Protein AF-A0A0V0GKA0-F1 (afdb_monomer_lite)

Sequence (136 aa):
MDSGSVTPWADLPKELVEKIGSWPGSTQIDVLRLRAVCTTWRSAIPPFKNFPSLPLKLQVPIIPNDTDTFGSNPEFYLIDSTVYLIQPIDTNKPSSSSSRSGWLVKVMQTADGKLRVLNPLCHKAMDVTPEDVPNK

InterPro domains:
  IPR036047 F-box-like domain superfamily [SSF81383] (4-45)
  IPR051304 SCF Complex F-box Domain-containing Protein [PTHR47123] (7-128)

Structure (mmCIF, N/CA/C/O backbone):
data_AF-A0A0V0GKA0-F1
#
_entry.id   AF-A0A0V0GKA0-F1
#
loop_
_atom_site.group_PDB
_atom_site.id
_atom_site.type_symbol
_atom_site.label_atom_id
_atom_site.label_alt_id
_atom_site.label_comp_id
_atom_site.label_asym_id
_atom_site.label_entity_id
_atom_site.label_seq_id
_atom_site.pdbx_PDB_ins_code
_atom_site.Cartn_x
_atom_site.Cartn_y
_atom_site.Cartn_z
_atom_site.occupancy
_atom_site.B_iso_or_equiv
_atom_site.auth_seq_id
_atom_site.auth_comp_id
_atom_site.auth_asym_id
_atom_site.auth_atom_id
_atom_site.pdbx_PDB_model_num
ATOM 1 N N . MET A 1 1 ? -13.800 2.914 43.005 1.00 41.97 1 MET A N 1
ATOM 2 C CA . MET A 1 1 ? -12.918 2.091 42.156 1.00 41.97 1 MET A CA 1
ATOM 3 C C . MET A 1 1 ? -13.469 2.205 40.751 1.00 41.97 1 MET A C 1
ATOM 5 O O . MET A 1 1 ? -14.458 1.546 40.456 1.00 41.97 1 MET A O 1
ATOM 9 N N . ASP A 1 2 ? -12.929 3.125 39.949 1.00 46.75 2 ASP A N 1
ATOM 10 C CA . ASP A 1 2 ? -13.323 3.242 38.545 1.00 46.75 2 ASP A CA 1
ATOM 11 C C . ASP A 1 2 ? -12.905 1.958 37.838 1.00 46.75 2 ASP A C 1
ATOM 13 O O . ASP A 1 2 ? -11.720 1.666 37.672 1.00 46.75 2 ASP A O 1
ATOM 17 N N . SER A 1 3 ? -13.899 1.152 37.484 1.00 55.84 3 SER A N 1
ATOM 18 C CA . SER A 1 3 ? -13.710 0.057 36.547 1.00 55.84 3 SER A CA 1
ATOM 19 C C . SER A 1 3 ? -13.477 0.726 35.203 1.00 55.84 3 SER A C 1
ATOM 21 O O . SER A 1 3 ? -14.435 1.145 34.562 1.00 55.84 3 SER A O 1
ATOM 23 N N . GLY A 1 4 ? -12.210 0.938 34.836 1.00 61.16 4 GLY A N 1
ATOM 24 C CA . GLY A 1 4 ? -11.845 1.553 33.565 1.00 61.16 4 GLY A CA 1
ATOM 25 C C . GLY A 1 4 ? -12.488 0.764 32.432 1.00 61.16 4 GLY A C 1
ATOM 26 O O . GLY A 1 4 ? -12.039 -0.334 32.106 1.00 61.16 4 GLY A O 1
ATOM 27 N N . SER A 1 5 ? -13.586 1.286 31.887 1.00 75.94 5 SER A N 1
ATOM 28 C CA . SER A 1 5 ? -14.299 0.639 30.798 1.00 75.94 5 SER A CA 1
ATOM 29 C C . SER A 1 5 ? -13.360 0.595 29.602 1.00 75.94 5 SER A C 1
ATOM 31 O O . SER A 1 5 ? -12.907 1.637 29.127 1.00 75.94 5 SER A O 1
ATOM 33 N N . VAL A 1 6 ? -13.038 -0.606 29.129 1.00 79.19 6 VAL A N 1
ATOM 34 C CA . VAL A 1 6 ? -12.258 -0.777 27.905 1.00 79.19 6 VAL A CA 1
ATOM 35 C C . VAL A 1 6 ? -13.124 -0.299 26.745 1.00 79.19 6 VAL A C 1
ATOM 37 O O . VAL A 1 6 ? -14.058 -0.989 26.344 1.00 79.19 6 VAL A O 1
ATOM 40 N N . THR A 1 7 ? -12.837 0.893 26.230 1.00 79.00 7 THR A N 1
ATOM 41 C CA . THR A 1 7 ? -13.502 1.414 25.035 1.00 79.00 7 THR A CA 1
ATOM 42 C C . THR A 1 7 ? -13.003 0.640 23.814 1.00 79.00 7 THR A C 1
ATOM 44 O O . THR A 1 7 ? -11.790 0.608 23.574 1.00 79.00 7 THR A O 1
ATOM 47 N N . PRO A 1 8 ? -13.889 0.010 23.024 1.00 86.38 8 PRO A N 1
ATOM 48 C CA . PRO A 1 8 ? -13.501 -0.618 21.770 1.00 86.38 8 PRO A CA 1
ATOM 49 C C . PRO A 1 8 ? -12.845 0.396 20.828 1.00 86.38 8 PRO A C 1
ATOM 51 O O . PRO A 1 8 ? -13.306 1.527 20.700 1.00 86.38 8 PRO A O 1
ATOM 54 N N . TRP A 1 9 ? -11.803 -0.013 20.098 1.00 84.94 9 TRP A N 1
ATOM 55 C CA . TRP A 1 9 ? -11.146 0.853 19.106 1.00 84.94 9 TRP A CA 1
ATOM 56 C C . TRP A 1 9 ? -12.124 1.408 18.061 1.00 84.94 9 TRP A C 1
ATOM 58 O O . TRP A 1 9 ? -11.934 2.514 17.565 1.00 84.94 9 TRP A O 1
ATOM 68 N N . ALA A 1 10 ? -13.188 0.667 17.744 1.00 86.06 10 ALA A N 1
ATOM 69 C CA . ALA A 1 10 ? -14.222 1.101 16.808 1.00 86.06 10 ALA A CA 1
ATOM 70 C C . ALA A 1 10 ? -15.001 2.344 17.282 1.00 86.06 10 ALA A C 1
ATOM 72 O O . ALA A 1 10 ? -15.482 3.093 16.432 1.00 86.06 10 ALA A O 1
ATOM 73 N N . ASP A 1 11 ? -15.060 2.583 18.595 1.00 88.19 11 ASP A N 1
ATOM 74 C CA . ASP A 1 11 ? -15.828 3.664 19.228 1.00 88.19 11 ASP A CA 1
ATOM 75 C C . ASP A 1 11 ? -14.968 4.903 19.533 1.00 88.19 11 ASP A C 1
ATOM 77 O O . ASP A 1 11 ? -15.410 5.840 20.200 1.00 88.19 11 ASP A O 1
ATOM 81 N N . LEU A 1 12 ? -13.720 4.927 19.052 1.00 90.12 12 LEU A N 1
ATOM 82 C CA . LEU A 1 12 ? -12.831 6.068 19.233 1.00 90.12 12 LEU A CA 1
ATOM 83 C C . LEU A 1 12 ? -13.405 7.314 18.519 1.00 90.12 12 LEU A C 1
ATOM 85 O O . LEU A 1 12 ? -13.768 7.229 17.340 1.00 90.12 12 LEU A O 1
ATOM 89 N N . PRO A 1 13 ? -13.444 8.489 19.177 1.00 91.94 13 PRO A N 1
ATOM 90 C CA . PRO A 1 13 ? -13.819 9.743 18.533 1.00 91.94 13 PRO A CA 1
ATOM 91 C C . PRO A 1 13 ? -13.006 10.012 17.264 1.00 91.94 13 PRO A C 1
ATOM 93 O O . PRO A 1 13 ? -11.789 9.812 17.241 1.00 91.94 13 PRO A O 1
ATOM 96 N N . LYS A 1 14 ? -13.669 10.529 16.221 1.00 91.31 14 LYS A N 1
ATOM 97 C CA . LYS A 1 14 ? -13.065 10.766 14.897 1.00 91.31 14 LYS A CA 1
ATOM 98 C C . LYS A 1 14 ? -11.768 11.579 14.964 1.00 91.31 14 LYS A C 1
ATOM 100 O O . LYS A 1 14 ? -10.804 11.220 14.301 1.00 91.31 14 LYS A O 1
ATOM 105 N N . GLU A 1 15 ? -11.727 12.615 15.800 1.00 93.06 15 GLU A N 1
ATOM 106 C CA . GLU A 1 15 ? -10.547 13.471 15.992 1.00 93.06 15 GLU A CA 1
ATOM 107 C C . GLU A 1 15 ? -9.314 12.672 16.448 1.00 93.06 15 GLU A C 1
ATOM 109 O O . GLU A 1 15 ? -8.206 12.872 15.948 1.00 93.06 15 GLU A O 1
ATOM 114 N N . LEU A 1 16 ? -9.497 11.706 17.356 1.00 93.00 16 LEU A N 1
ATOM 115 C CA . LEU A 1 16 ? -8.403 10.848 17.810 1.00 93.00 16 LEU A CA 1
ATOM 116 C C . LEU A 1 16 ? -7.945 9.903 16.702 1.00 93.00 16 LEU A C 1
ATOM 118 O O . LEU A 1 16 ? -6.746 9.688 16.539 1.00 93.00 16 LEU A O 1
ATOM 122 N N . VAL A 1 17 ? -8.879 9.375 15.913 1.00 93.88 17 VAL A N 1
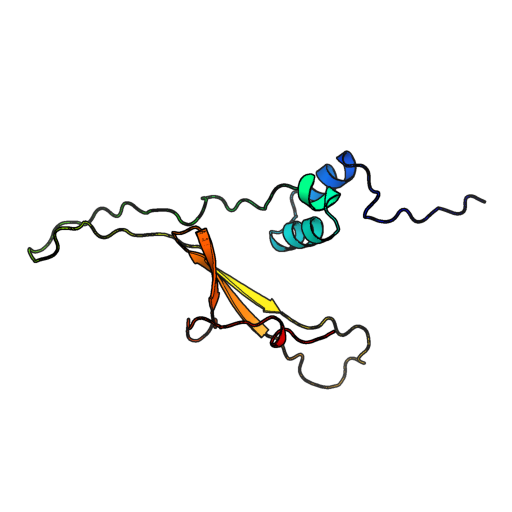ATOM 123 C CA . VAL A 1 17 ? -8.555 8.517 14.769 1.00 93.88 17 VAL A CA 1
ATOM 124 C C . VAL A 1 17 ? -7.763 9.285 13.706 1.00 93.88 17 VAL A C 1
ATOM 126 O O . VAL A 1 17 ? -6.772 8.771 13.189 1.00 93.88 17 VAL A O 1
ATOM 129 N N . GLU A 1 18 ? -8.141 10.531 13.418 1.00 93.19 18 GLU A N 1
ATOM 130 C CA . GLU A 1 18 ? -7.406 11.421 12.508 1.00 93.19 18 GLU A CA 1
ATOM 131 C C . GLU A 1 18 ? -5.995 11.720 13.034 1.00 93.19 18 GLU A C 1
ATOM 133 O O . GLU A 1 18 ? -5.019 11.686 12.277 1.00 93.19 18 GLU A O 1
ATOM 138 N N . LYS A 1 19 ? -5.852 11.940 14.345 1.00 92.50 19 LYS A N 1
ATOM 139 C CA . LYS A 1 19 ? -4.549 12.150 14.990 1.00 92.50 19 LYS A CA 1
ATOM 140 C C . LYS A 1 19 ? -3.653 10.910 14.933 1.00 92.50 19 LYS A C 1
ATOM 142 O O . LYS A 1 19 ? -2.454 11.038 14.709 1.00 92.50 19 LYS A O 1
ATOM 147 N N . ILE A 1 20 ? -4.223 9.716 15.095 1.00 91.88 20 ILE A N 1
ATOM 148 C CA . ILE A 1 20 ? -3.496 8.448 14.935 1.00 91.88 20 ILE A CA 1
ATOM 149 C C . ILE A 1 20 ? -3.069 8.268 13.472 1.00 91.88 20 ILE A C 1
ATOM 151 O O . ILE A 1 20 ? -1.908 7.977 13.198 1.00 91.88 20 ILE A O 1
ATOM 155 N N . GLY A 1 21 ? -3.985 8.483 12.524 1.00 89.38 21 GLY A N 1
ATOM 156 C CA . GLY A 1 21 ? -3.721 8.307 11.093 1.00 89.38 21 GLY A CA 1
ATOM 157 C C . GLY A 1 21 ? -2.756 9.331 10.487 1.00 89.38 21 GLY A C 1
ATOM 158 O O . GLY A 1 21 ? -2.150 9.051 9.457 1.00 89.38 21 GLY A O 1
ATOM 159 N N . SER A 1 22 ? -2.594 10.497 11.117 1.00 87.62 22 SER A N 1
ATOM 160 C CA . SER A 1 22 ? -1.644 11.544 10.708 1.00 87.62 22 SER A CA 1
ATOM 161 C C . SER A 1 22 ? -0.266 11.419 11.363 1.00 87.62 22 SER A C 1
ATOM 163 O O . SER A 1 22 ? 0.586 12.288 11.165 1.00 87.62 22 SER A O 1
ATOM 165 N N . TRP A 1 23 ? -0.011 10.343 12.119 1.00 88.69 23 TRP A N 1
ATOM 166 C CA . TRP A 1 23 ? 1.293 10.109 12.729 1.00 88.69 23 TRP A CA 1
ATOM 167 C C . TRP A 1 23 ? 2.404 10.066 11.656 1.00 88.69 23 TRP A C 1
ATOM 169 O O . TRP A 1 23 ? 2.341 9.205 10.770 1.00 88.69 23 TRP A O 1
ATOM 179 N N . PRO A 1 24 ? 3.444 10.927 11.739 1.00 84.12 24 PRO A N 1
ATOM 180 C CA . PRO A 1 24 ? 4.465 11.067 10.691 1.00 84.12 24 PRO A CA 1
ATOM 181 C C . PRO A 1 24 ? 5.266 9.797 10.383 1.00 84.12 24 PRO A C 1
ATOM 183 O O . PRO A 1 24 ? 5.837 9.679 9.304 1.00 84.12 24 PRO A O 1
ATOM 186 N N . GLY A 1 25 ? 5.326 8.851 11.323 1.00 85.06 25 GLY A N 1
ATOM 187 C CA . GLY A 1 25 ? 6.030 7.579 11.150 1.00 85.06 25 GLY A CA 1
ATOM 188 C C . GLY A 1 25 ? 5.182 6.452 10.554 1.00 85.06 25 GLY A C 1
ATOM 189 O O . GLY A 1 25 ? 5.654 5.321 10.513 1.00 85.06 25 GLY A O 1
ATOM 190 N N . SER A 1 26 ? 3.935 6.716 10.151 1.00 86.31 26 SER A N 1
ATOM 191 C CA . SER A 1 26 ? 3.042 5.677 9.626 1.00 86.31 26 SER A CA 1
ATOM 192 C C . SER A 1 26 ? 3.480 5.227 8.236 1.00 86.31 26 SER A C 1
ATOM 194 O O . SER A 1 26 ? 3.576 6.033 7.309 1.00 86.31 26 SER A O 1
ATOM 196 N N . THR A 1 27 ? 3.697 3.926 8.065 1.00 87.25 27 THR A N 1
ATOM 197 C CA . THR A 1 27 ? 3.957 3.335 6.748 1.00 87.25 27 THR A CA 1
ATOM 198 C C . THR A 1 27 ? 2.655 3.134 5.966 1.00 87.25 27 THR A C 1
ATOM 200 O O . THR A 1 27 ? 1.555 3.154 6.525 1.00 87.25 27 THR A O 1
ATOM 203 N N . GLN A 1 28 ? 2.758 2.858 4.662 1.00 83.94 28 GLN A N 1
ATOM 204 C CA . GLN A 1 28 ? 1.606 2.459 3.844 1.00 83.94 28 GLN A CA 1
ATOM 205 C C . GLN A 1 28 ? 0.845 1.273 4.463 1.00 83.94 28 GLN A C 1
ATOM 207 O O . GLN A 1 28 ? -0.386 1.249 4.451 1.00 83.94 28 GLN A O 1
ATOM 212 N N . ILE A 1 29 ? 1.570 0.296 5.022 1.00 86.06 29 ILE A N 1
ATOM 213 C CA . ILE A 1 29 ? 0.982 -0.889 5.659 1.00 86.06 29 ILE A CA 1
ATOM 214 C C . ILE A 1 29 ? 0.229 -0.496 6.932 1.00 86.06 29 ILE A C 1
ATOM 216 O O . ILE A 1 29 ? -0.860 -1.018 7.172 1.00 86.06 29 ILE A O 1
ATOM 220 N N . ASP A 1 30 ? 0.761 0.439 7.718 1.00 90.00 30 ASP A N 1
ATOM 221 C CA . ASP A 1 30 ? 0.082 0.926 8.921 1.00 90.00 30 ASP A CA 1
ATOM 222 C C . ASP A 1 30 ? -1.224 1.622 8.550 1.00 90.00 30 ASP A C 1
ATOM 224 O O . ASP A 1 30 ? -2.277 1.270 9.077 1.00 90.00 30 ASP A O 1
ATOM 228 N N . VAL A 1 31 ? -1.201 2.511 7.553 1.00 90.88 31 VAL A N 1
ATOM 229 C CA . VAL A 1 31 ? -2.418 3.168 7.050 1.00 90.88 31 VAL A CA 1
ATOM 230 C C . VAL A 1 31 ? -3.446 2.142 6.565 1.00 90.88 31 VAL A C 1
ATOM 232 O O . VAL A 1 31 ? -4.632 2.270 6.876 1.00 90.88 31 VAL A O 1
ATOM 235 N N . LEU A 1 32 ? -3.022 1.097 5.847 1.00 88.81 32 LEU A N 1
ATOM 236 C CA . LEU A 1 32 ? -3.920 0.022 5.412 1.00 88.81 32 LEU A CA 1
ATOM 237 C C . LEU A 1 32 ? -4.549 -0.723 6.597 1.00 88.81 32 LEU A C 1
ATOM 239 O O . LEU A 1 32 ? -5.761 -0.942 6.598 1.00 88.81 32 LEU A O 1
ATOM 243 N N . ARG A 1 33 ? -3.756 -1.071 7.615 1.00 90.38 33 ARG A N 1
ATOM 244 C CA . ARG A 1 33 ? -4.232 -1.755 8.828 1.00 90.38 33 ARG A CA 1
ATOM 245 C C . ARG A 1 33 ? -5.213 -0.896 9.618 1.00 90.38 33 ARG A C 1
ATOM 247 O O . ARG A 1 33 ? -6.278 -1.382 9.989 1.00 90.38 33 ARG A O 1
ATOM 254 N N . LEU A 1 34 ? -4.907 0.385 9.818 1.00 92.69 34 LEU A N 1
ATOM 255 C CA . LEU A 1 34 ? -5.784 1.319 10.528 1.00 92.69 34 LEU A CA 1
ATOM 256 C C . LEU A 1 34 ? -7.129 1.476 9.794 1.00 92.69 34 LEU A C 1
ATOM 258 O O . LEU A 1 34 ? -8.194 1.402 10.404 1.00 92.69 34 LEU A O 1
ATOM 262 N N . ARG A 1 35 ? -7.108 1.587 8.459 1.00 93.25 35 ARG A N 1
ATOM 263 C CA . ARG A 1 35 ? -8.320 1.664 7.616 1.00 93.25 35 ARG A CA 1
ATOM 264 C C . ARG A 1 35 ? -9.089 0.339 7.504 1.00 93.25 35 ARG A C 1
ATOM 266 O O . ARG A 1 35 ? -10.178 0.314 6.918 1.00 93.25 35 ARG A O 1
ATOM 273 N N . ALA A 1 36 ? -8.548 -0.762 8.025 1.00 91.19 36 ALA A N 1
ATOM 274 C CA . ALA A 1 36 ? -9.211 -2.064 8.076 1.00 91.19 36 ALA A CA 1
ATOM 275 C C . ALA A 1 36 ? -10.012 -2.291 9.371 1.00 91.19 36 ALA A C 1
ATOM 277 O O . ALA A 1 36 ? -10.818 -3.214 9.399 1.00 91.19 36 ALA A O 1
ATOM 278 N N . VAL A 1 37 ? -9.846 -1.443 10.397 1.00 91.06 37 VAL A N 1
ATOM 279 C CA . VAL A 1 37 ? -10.507 -1.593 11.709 1.00 91.06 37 VAL A CA 1
ATOM 280 C C . VAL A 1 37 ? -12.033 -1.528 11.592 1.00 91.06 37 VAL A C 1
ATOM 282 O O . VAL A 1 37 ? -12.726 -2.480 11.934 1.00 91.06 37 VAL A O 1
ATOM 285 N N . CYS A 1 38 ? -12.571 -0.410 11.100 1.00 91.88 38 CYS A N 1
ATOM 286 C CA . CYS A 1 38 ? -14.004 -0.233 10.861 1.00 91.88 38 CYS A CA 1
ATOM 287 C C . CYS A 1 38 ? -14.254 0.869 9.815 1.00 91.88 38 CYS A C 1
ATOM 289 O O . CYS A 1 38 ? -13.324 1.513 9.321 1.00 91.88 38 CYS A O 1
ATOM 291 N N . THR A 1 39 ? -15.520 1.099 9.461 1.00 90.88 39 THR A N 1
ATOM 292 C CA . THR A 1 39 ? -15.922 2.134 8.493 1.00 90.88 39 THR A CA 1
ATOM 293 C C . THR A 1 39 ? -15.579 3.548 8.962 1.00 90.88 39 THR A C 1
ATOM 295 O O . THR A 1 39 ? -15.134 4.351 8.144 1.00 90.88 39 THR A O 1
ATOM 298 N N . THR A 1 40 ? -15.703 3.834 10.262 1.00 91.19 40 THR A N 1
ATOM 299 C CA . THR A 1 40 ? -15.325 5.123 10.867 1.00 91.19 40 THR A CA 1
ATOM 300 C C . THR A 1 40 ? -13.832 5.398 10.710 1.00 91.19 40 THR A C 1
ATOM 302 O O . THR A 1 40 ? -13.440 6.487 10.300 1.00 91.19 40 THR A O 1
ATOM 305 N N . TRP A 1 41 ? -12.981 4.398 10.953 1.00 94.94 41 TRP A N 1
ATOM 306 C CA . TRP A 1 41 ? -11.535 4.552 10.771 1.00 94.94 41 TRP A CA 1
ATOM 307 C C . TRP A 1 41 ? -11.156 4.699 9.304 1.00 94.94 41 TRP A C 1
ATOM 309 O O . TRP A 1 41 ? -10.327 5.534 8.943 1.00 94.94 41 TRP A O 1
ATOM 319 N N . ARG A 1 42 ? -11.813 3.929 8.435 1.00 93.75 42 ARG A N 1
ATOM 320 C CA . ARG A 1 42 ? -11.605 4.004 6.990 1.00 93.75 42 ARG A CA 1
ATOM 321 C C . ARG A 1 42 ? -11.947 5.372 6.403 1.00 93.75 42 ARG A C 1
ATOM 323 O O . ARG A 1 42 ? -11.296 5.760 5.432 1.00 93.75 42 ARG A O 1
ATOM 330 N N . SER A 1 43 ? -12.965 6.051 6.940 1.00 91.94 43 SER A N 1
ATOM 331 C CA . SER A 1 43 ? -13.398 7.377 6.484 1.00 91.94 43 SER A CA 1
ATOM 332 C C . SER A 1 43 ? -12.598 8.519 7.116 1.00 91.94 43 SER A C 1
ATOM 334 O O . SER A 1 43 ? -12.385 9.532 6.457 1.00 91.94 43 SER A O 1
ATOM 336 N N . ALA A 1 44 ? -12.129 8.355 8.355 1.00 93.75 44 ALA A N 1
ATOM 337 C CA . ALA A 1 44 ? -11.293 9.336 9.045 1.00 93.75 44 ALA A CA 1
ATOM 338 C C . ALA A 1 44 ? -9.858 9.390 8.494 1.00 93.75 44 ALA A C 1
ATOM 340 O O . ALA A 1 44 ? -9.261 10.460 8.419 1.00 93.75 44 ALA A O 1
ATOM 341 N N . ILE A 1 45 ? -9.301 8.245 8.093 1.00 93.44 45 ILE A N 1
ATOM 342 C CA . ILE A 1 45 ? -7.910 8.148 7.645 1.00 93.44 45 ILE A CA 1
ATOM 343 C C . ILE A 1 45 ? -7.869 8.153 6.111 1.00 93.44 45 ILE A C 1
ATOM 345 O O . ILE A 1 45 ? -8.398 7.224 5.480 1.00 93.44 45 ILE A O 1
ATOM 349 N N . PRO A 1 46 ? -7.234 9.160 5.479 1.00 89.25 46 PRO A N 1
ATOM 350 C CA . PRO A 1 46 ? -7.138 9.214 4.030 1.00 89.25 46 PRO A CA 1
ATOM 351 C C . PRO A 1 46 ? -6.321 8.028 3.489 1.00 89.25 46 PRO A C 1
ATOM 353 O O . PRO A 1 46 ? -5.453 7.490 4.181 1.00 89.25 46 PRO A O 1
ATOM 356 N N . PRO A 1 47 ? -6.565 7.599 2.237 1.00 84.50 47 PRO A N 1
ATOM 357 C CA . PRO A 1 47 ? -5.683 6.651 1.573 1.00 84.50 47 PRO A CA 1
ATOM 358 C C . PRO A 1 47 ? -4.235 7.132 1.571 1.00 84.50 47 PRO A C 1
ATOM 360 O O . PRO A 1 47 ? -3.979 8.319 1.365 1.00 84.50 47 PRO A O 1
ATOM 363 N N . PHE A 1 48 ? -3.299 6.196 1.745 1.00 80.94 48 PHE A N 1
ATOM 364 C CA . PHE A 1 48 ? -1.884 6.489 1.565 1.00 80.94 48 PHE A CA 1
ATOM 365 C C . PHE A 1 48 ? -1.663 6.934 0.119 1.00 80.94 48 PHE A C 1
ATOM 367 O O . PHE A 1 48 ? -1.991 6.199 -0.815 1.00 80.94 48 PHE A O 1
ATOM 374 N N . LYS A 1 49 ? -1.167 8.158 -0.061 1.00 73.75 49 LYS A N 1
ATOM 375 C CA . LYS A 1 49 ? -0.847 8.708 -1.377 1.00 73.75 49 LYS A CA 1
ATOM 376 C C . LYS A 1 49 ? 0.655 8.604 -1.582 1.00 73.75 49 LYS A C 1
ATOM 378 O O . LYS A 1 49 ? 1.411 9.344 -0.959 1.00 73.75 49 LYS A O 1
ATOM 383 N N . ASN A 1 50 ? 1.064 7.704 -2.470 1.00 67.75 50 ASN A N 1
ATOM 384 C CA . ASN A 1 50 ? 2.411 7.733 -3.019 1.00 67.75 50 ASN A CA 1
ATOM 385 C C . ASN A 1 50 ? 2.534 9.001 -3.876 1.00 67.75 50 ASN A C 1
ATOM 387 O O . ASN A 1 50 ? 1.672 9.269 -4.715 1.00 67.75 50 ASN A O 1
ATOM 391 N N . PHE A 1 51 ? 3.571 9.800 -3.632 1.00 67.81 51 PHE A N 1
ATOM 392 C CA . PHE A 1 51 ? 3.971 10.878 -4.531 1.00 67.81 51 PHE A CA 1
ATOM 393 C C . PHE A 1 51 ? 5.266 10.460 -5.238 1.00 67.81 51 PHE A C 1
ATOM 395 O O . PHE A 1 51 ? 6.217 10.084 -4.551 1.00 67.81 51 PHE A O 1
ATOM 402 N N . PRO A 1 52 ? 5.333 10.533 -6.579 1.00 74.88 52 PRO A N 1
ATOM 403 C CA . PRO A 1 52 ? 4.266 10.940 -7.500 1.00 74.88 52 PRO A CA 1
ATOM 404 C C . PRO A 1 52 ? 3.103 9.936 -7.544 1.00 74.88 52 PRO A C 1
ATOM 406 O O . PRO A 1 52 ? 3.276 8.764 -7.221 1.00 74.88 52 PRO A O 1
ATOM 409 N N . SER A 1 53 ? 1.921 10.402 -7.964 1.00 77.50 53 SER A N 1
ATOM 410 C CA . SER A 1 53 ? 0.795 9.506 -8.241 1.00 77.50 53 SER A CA 1
ATOM 411 C C . SER A 1 53 ? 1.178 8.590 -9.397 1.00 77.50 53 SER A C 1
ATOM 413 O O . SER A 1 53 ? 1.542 9.068 -10.472 1.00 77.50 53 SER A O 1
ATOM 415 N N . LEU A 1 54 ? 1.084 7.286 -9.171 1.00 81.25 54 LEU A N 1
ATOM 416 C CA . LEU A 1 54 ? 1.311 6.264 -10.182 1.00 81.25 54 LEU A CA 1
ATOM 417 C C . LEU A 1 54 ? -0.039 5.649 -10.565 1.00 81.25 54 LEU A C 1
ATOM 419 O O . LEU A 1 54 ? -0.955 5.641 -9.740 1.00 81.25 54 LEU A O 1
ATOM 423 N N . PRO A 1 55 ? -0.202 5.186 -11.811 1.00 82.75 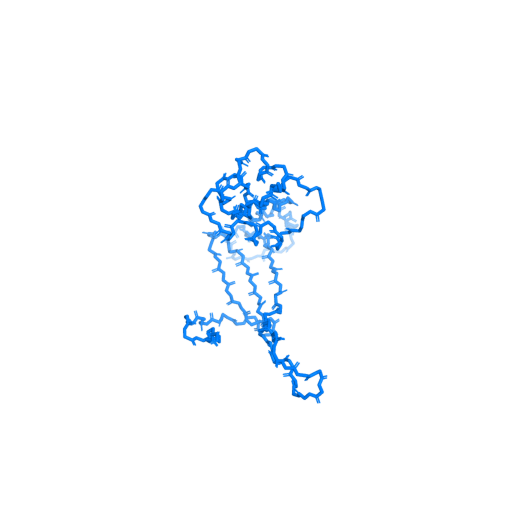55 PRO A N 1
ATOM 424 C CA . PRO A 1 55 ? 0.778 5.157 -12.901 1.00 82.75 55 PRO A CA 1
ATOM 425 C C . PRO A 1 55 ? 1.048 6.548 -13.514 1.00 82.75 55 PRO A C 1
ATOM 427 O O . PRO A 1 55 ? 0.121 7.302 -13.797 1.00 82.75 55 PRO A O 1
ATOM 430 N N . LEU A 1 56 ? 2.322 6.892 -13.740 1.00 85.19 56 LEU A N 1
ATOM 431 C CA . LEU A 1 56 ? 2.746 8.183 -14.303 1.00 85.19 56 LEU A CA 1
ATOM 432 C C . LEU A 1 56 ? 3.160 8.012 -15.767 1.00 85.19 56 LEU A C 1
ATOM 434 O O . LEU A 1 56 ? 4.118 7.300 -16.060 1.00 85.19 56 LEU A O 1
ATOM 438 N N . LYS A 1 57 ? 2.477 8.704 -16.684 1.00 85.31 57 LYS A N 1
ATOM 439 C CA . LYS A 1 57 ? 2.867 8.746 -18.099 1.00 85.31 57 LYS A CA 1
ATOM 440 C C . LYS A 1 57 ? 4.160 9.546 -18.258 1.00 85.31 57 LYS A C 1
ATOM 442 O O . LYS A 1 57 ? 4.204 10.733 -17.942 1.00 85.31 57 LYS A O 1
ATOM 447 N N . LEU A 1 58 ? 5.204 8.894 -18.753 1.00 84.00 58 LEU A N 1
ATOM 448 C CA . LEU A 1 58 ? 6.496 9.500 -19.034 1.00 84.00 58 LEU A CA 1
ATOM 449 C C . LEU A 1 58 ? 6.524 9.985 -20.483 1.00 84.00 58 LEU A C 1
ATOM 451 O O . LEU A 1 58 ? 6.297 9.216 -21.417 1.00 84.00 58 LEU A O 1
ATOM 455 N N . GLN A 1 59 ? 6.842 11.263 -20.669 1.00 80.00 59 GLN A N 1
ATOM 456 C CA . GLN A 1 59 ? 7.198 11.796 -21.979 1.00 80.00 59 GLN A CA 1
ATOM 457 C C . GLN A 1 59 ? 8.698 11.588 -22.160 1.00 80.00 59 GLN A C 1
ATOM 459 O O . GLN A 1 59 ? 9.504 12.360 -21.646 1.00 80.00 59 GLN A O 1
ATOM 464 N N . VAL A 1 60 ? 9.076 10.497 -22.820 1.00 71.44 60 VAL A N 1
ATOM 465 C CA . VAL A 1 60 ? 10.481 10.236 -23.135 1.00 71.44 60 VAL A CA 1
ATOM 466 C C . VAL A 1 60 ? 10.791 10.935 -24.461 1.00 71.44 60 VAL A C 1
ATOM 468 O O . VAL A 1 60 ? 10.143 10.613 -25.458 1.00 71.44 60 VAL A O 1
ATOM 471 N N . PRO A 1 61 ? 11.732 11.898 -24.510 1.00 63.97 61 PRO A N 1
ATOM 472 C CA . PRO A 1 61 ? 12.170 12.476 -25.772 1.00 63.97 61 PRO A CA 1
ATOM 473 C C . PRO A 1 61 ? 12.935 11.403 -26.547 1.00 63.97 61 PRO A C 1
ATOM 475 O O . PRO A 1 61 ? 14.063 11.050 -26.208 1.00 63.97 61 PRO A O 1
ATOM 478 N N . ILE A 1 62 ? 12.296 10.838 -27.566 1.00 63.69 62 ILE A N 1
ATOM 479 C CA . ILE A 1 62 ? 12.943 9.890 -28.469 1.00 63.69 62 ILE A CA 1
ATOM 480 C C . ILE A 1 62 ? 13.783 10.726 -29.431 1.00 63.69 62 ILE A C 1
ATOM 482 O O . ILE A 1 62 ? 13.236 11.532 -30.183 1.00 63.69 62 ILE A O 1
ATOM 486 N N . ILE A 1 63 ? 15.107 10.571 -29.383 1.00 60.78 63 ILE A N 1
ATOM 487 C CA . ILE A 1 63 ? 15.994 11.117 -30.414 1.00 60.78 63 ILE A CA 1
ATOM 488 C C . ILE A 1 63 ? 15.721 10.290 -31.675 1.00 60.78 63 ILE A C 1
ATOM 490 O O . ILE A 1 63 ? 15.932 9.075 -31.634 1.00 60.78 63 ILE A O 1
ATOM 494 N N . PRO A 1 64 ? 15.213 10.888 -32.766 1.00 56.50 64 PRO A N 1
ATOM 495 C CA . PRO A 1 64 ? 14.907 10.146 -33.973 1.00 56.50 64 PRO A CA 1
ATOM 496 C C . PRO A 1 64 ? 16.225 9.795 -34.659 1.00 56.50 64 PRO A C 1
ATOM 498 O O . PRO A 1 64 ? 16.773 10.600 -35.405 1.00 56.50 64 PRO A O 1
ATOM 501 N N . ASN A 1 65 ? 16.748 8.606 -34.379 1.00 58.09 65 ASN A N 1
ATOM 502 C CA . ASN A 1 65 ? 17.736 7.976 -35.236 1.00 58.09 65 ASN A CA 1
ATOM 503 C C . ASN A 1 65 ? 17.073 6.761 -35.879 1.00 58.09 65 ASN A C 1
ATOM 505 O O . ASN A 1 65 ? 16.683 5.822 -35.191 1.00 58.09 65 ASN A O 1
ATOM 509 N N . ASP A 1 66 ? 16.966 6.854 -37.197 1.00 52.41 66 ASP A N 1
ATOM 510 C CA . ASP A 1 66 ? 16.471 5.874 -38.152 1.00 52.41 66 ASP A CA 1
ATOM 511 C C . ASP A 1 66 ? 14.953 5.641 -38.210 1.00 52.41 66 ASP A C 1
ATOM 513 O O . ASP A 1 66 ? 14.291 5.056 -37.356 1.00 52.41 66 ASP A O 1
ATOM 517 N N . THR A 1 67 ? 14.427 6.159 -39.319 1.00 62.84 67 THR A N 1
ATOM 518 C CA . THR A 1 67 ? 13.341 5.622 -40.136 1.00 62.84 67 THR A CA 1
ATOM 519 C C . THR A 1 67 ? 13.043 4.141 -39.874 1.00 62.84 67 THR A C 1
ATOM 521 O O . THR A 1 67 ? 13.882 3.301 -40.181 1.00 62.84 67 THR A O 1
ATOM 524 N N . ASP A 1 68 ? 11.857 3.819 -39.334 1.00 54.31 68 ASP A N 1
ATOM 525 C CA . ASP A 1 68 ? 10.858 2.977 -40.023 1.00 54.31 68 ASP A CA 1
ATOM 526 C C . ASP A 1 68 ? 9.675 2.494 -39.135 1.00 54.31 68 ASP A C 1
ATOM 528 O O . ASP A 1 68 ? 9.825 1.873 -38.087 1.00 54.31 68 ASP A O 1
ATOM 532 N N . THR A 1 69 ? 8.463 2.704 -39.674 1.00 53.91 69 THR A N 1
ATOM 533 C CA . THR A 1 69 ? 7.277 1.805 -39.654 1.00 53.91 69 THR A CA 1
ATOM 534 C C . THR A 1 69 ? 6.148 1.912 -38.604 1.00 53.91 69 THR A C 1
ATOM 536 O O . THR A 1 69 ? 5.078 1.377 -38.882 1.00 53.91 69 THR A O 1
ATOM 539 N N . PHE A 1 70 ? 6.210 2.653 -37.492 1.00 51.50 70 PHE A N 1
ATOM 540 C CA . PHE A 1 70 ? 5.023 2.759 -36.604 1.00 51.50 70 PHE A CA 1
ATOM 541 C C . PHE A 1 70 ? 4.578 4.201 -36.336 1.00 51.50 70 PHE A C 1
ATOM 543 O O . PHE A 1 70 ? 5.201 4.936 -35.580 1.00 51.50 70 PHE A O 1
ATOM 550 N N . GLY A 1 71 ? 3.446 4.596 -36.933 1.00 54.50 71 GLY A N 1
ATOM 551 C CA . GLY A 1 71 ? 2.820 5.924 -36.822 1.00 54.50 71 GLY A CA 1
ATOM 552 C C . GLY A 1 71 ? 2.233 6.283 -35.448 1.00 54.50 71 GLY A C 1
ATOM 553 O O . GLY A 1 71 ? 1.339 7.121 -35.368 1.00 54.50 71 GLY A O 1
ATOM 554 N N . SER A 1 72 ? 2.706 5.664 -34.367 1.00 62.34 72 SER A N 1
ATOM 555 C CA . SER A 1 72 ? 2.299 5.969 -32.995 1.00 62.34 72 SER A CA 1
ATOM 556 C C . SER A 1 72 ? 3.535 6.191 -32.131 1.00 62.34 72 SER A C 1
ATOM 558 O O . SER A 1 72 ? 4.348 5.281 -31.976 1.00 62.34 72 SER A O 1
ATOM 560 N N . ASN A 1 73 ? 3.656 7.379 -31.535 1.00 66.44 73 ASN A N 1
ATOM 561 C CA . ASN A 1 73 ? 4.657 7.637 -30.500 1.00 66.44 73 ASN A CA 1
ATOM 562 C C . ASN A 1 73 ? 4.467 6.618 -29.359 1.00 66.44 73 ASN A C 1
ATOM 564 O O . ASN A 1 73 ? 3.359 6.546 -28.818 1.00 66.44 73 ASN A O 1
ATOM 568 N N . PRO A 1 74 ? 5.485 5.822 -28.987 1.00 70.75 74 PRO A N 1
ATOM 569 C CA . PRO A 1 74 ? 5.337 4.846 -27.919 1.00 70.75 74 PRO A CA 1
ATOM 570 C C . PRO A 1 74 ? 5.093 5.561 -26.586 1.00 70.75 74 PRO A C 1
ATOM 572 O O . PRO A 1 74 ? 5.802 6.498 -26.215 1.00 70.75 74 PRO A O 1
ATOM 575 N N . GLU A 1 75 ? 4.060 5.123 -25.868 1.00 79.19 75 GLU A N 1
ATOM 576 C CA . GLU A 1 75 ? 3.728 5.657 -24.551 1.00 79.19 75 GLU A CA 1
ATOM 577 C C . GLU A 1 75 ? 4.449 4.866 -23.461 1.00 79.19 75 GLU A C 1
ATOM 579 O O . GLU A 1 75 ? 4.313 3.645 -23.367 1.00 79.19 75 GLU A O 1
ATOM 584 N N . PHE A 1 76 ? 5.181 5.568 -22.600 1.00 82.88 76 PHE A N 1
ATOM 585 C CA . PHE A 1 76 ? 5.853 4.970 -21.453 1.00 82.88 76 PHE A CA 1
ATOM 586 C C . PHE A 1 76 ? 5.093 5.309 -20.173 1.00 82.88 76 PHE A C 1
ATOM 588 O O . PHE A 1 76 ? 4.682 6.450 -19.972 1.00 82.88 76 PHE A O 1
ATOM 595 N N . TYR A 1 77 ? 4.932 4.329 -19.286 1.00 85.06 77 TYR A N 1
ATOM 596 C CA . TYR A 1 77 ? 4.309 4.516 -17.978 1.00 85.06 77 TYR A CA 1
ATOM 597 C C . TYR A 1 77 ? 5.252 4.021 -16.886 1.00 85.06 77 TYR A C 1
ATOM 599 O O . TYR A 1 77 ? 5.739 2.892 -16.940 1.00 85.06 77 TYR A O 1
ATOM 607 N N . LEU A 1 78 ? 5.479 4.856 -15.878 1.00 85.44 78 LEU A N 1
ATOM 608 C CA . LEU A 1 78 ? 6.058 4.440 -14.611 1.00 85.44 78 LEU A CA 1
ATOM 609 C C . LEU A 1 78 ? 4.937 3.882 -13.734 1.00 85.44 78 LEU A C 1
ATOM 611 O O . LEU A 1 78 ? 3.902 4.523 -13.567 1.00 85.44 78 LEU A O 1
ATOM 615 N N . ILE A 1 79 ? 5.142 2.691 -13.182 1.00 84.25 79 ILE A N 1
ATOM 616 C CA . ILE A 1 79 ? 4.166 1.971 -12.359 1.00 84.25 79 ILE A CA 1
ATOM 617 C C . ILE A 1 79 ? 4.860 1.533 -11.067 1.00 84.25 79 ILE A C 1
ATOM 619 O O . ILE A 1 79 ? 5.999 1.062 -11.127 1.00 84.25 79 ILE A O 1
ATOM 623 N N . ASP A 1 80 ? 4.193 1.651 -9.915 1.00 84.44 80 ASP A N 1
ATOM 624 C CA . ASP A 1 80 ? 4.674 1.043 -8.677 1.00 84.44 80 ASP A CA 1
ATOM 625 C C . ASP A 1 80 ? 4.278 -0.427 -8.584 1.00 84.44 80 ASP A C 1
ATOM 627 O O . ASP A 1 80 ? 3.249 -0.902 -9.072 1.00 84.44 80 ASP A O 1
ATOM 631 N N . SER A 1 81 ? 5.149 -1.184 -7.932 1.00 87.00 81 SER A N 1
ATOM 632 C CA . SER A 1 81 ? 4.821 -2.534 -7.520 1.00 87.00 81 SER A CA 1
ATOM 633 C C . SER A 1 81 ? 5.458 -2.822 -6.176 1.00 87.00 81 SER A C 1
ATOM 635 O O . SER A 1 81 ? 6.610 -2.456 -5.941 1.00 87.00 81 SER A O 1
ATOM 637 N N . THR A 1 82 ? 4.717 -3.494 -5.309 1.00 87.81 82 THR A N 1
ATOM 638 C CA . THR A 1 82 ? 5.155 -3.846 -3.962 1.00 87.81 82 THR A CA 1
ATOM 639 C C . THR A 1 82 ? 5.157 -5.356 -3.826 1.00 87.81 82 THR A C 1
ATOM 641 O O . THR A 1 82 ? 4.195 -6.023 -4.205 1.00 87.81 82 THR A O 1
ATOM 644 N N . VAL A 1 83 ? 6.248 -5.906 -3.296 1.00 90.62 83 VAL A N 1
ATOM 645 C CA . VAL A 1 83 ? 6.337 -7.328 -2.966 1.00 90.62 83 VAL A CA 1
ATOM 646 C C . VAL A 1 83 ? 6.013 -7.499 -1.489 1.00 90.62 83 VAL A C 1
ATOM 648 O O . VAL A 1 83 ? 6.680 -6.918 -0.635 1.00 90.62 83 VAL A O 1
ATOM 651 N N . TYR A 1 84 ? 4.993 -8.295 -1.196 1.00 87.50 84 TYR A N 1
ATOM 652 C CA . TYR A 1 84 ? 4.583 -8.648 0.154 1.00 87.50 84 TYR A CA 1
ATOM 653 C C . TYR A 1 84 ? 4.962 -10.093 0.451 1.00 87.50 84 TYR A C 1
ATOM 655 O O . TYR A 1 84 ? 4.756 -10.979 -0.377 1.00 87.50 84 TYR A O 1
ATOM 663 N N . LEU A 1 85 ? 5.468 -10.327 1.660 1.00 87.56 85 LEU A N 1
ATOM 664 C CA . LEU A 1 85 ? 5.519 -11.648 2.268 1.00 87.56 85 LEU A CA 1
ATOM 665 C C . LEU A 1 85 ? 4.337 -11.761 3.232 1.00 87.56 85 LEU A C 1
ATOM 667 O O . LEU A 1 85 ? 4.321 -11.115 4.279 1.00 87.56 85 LEU A O 1
ATOM 671 N N . ILE A 1 86 ? 3.342 -12.559 2.864 1.00 84.38 86 ILE A N 1
ATOM 672 C CA . ILE A 1 86 ? 2.171 -12.829 3.694 1.00 84.38 86 ILE A CA 1
ATOM 673 C C . ILE A 1 86 ? 2.453 -14.098 4.489 1.00 84.38 86 ILE A C 1
ATOM 675 O O . ILE A 1 86 ? 2.696 -15.159 3.914 1.00 84.38 86 ILE A O 1
ATOM 679 N N . GLN A 1 87 ? 2.427 -13.988 5.812 1.00 82.94 87 GLN A N 1
ATOM 680 C CA . GLN A 1 87 ? 2.640 -15.107 6.723 1.00 82.94 87 GLN A CA 1
ATOM 681 C C . GLN A 1 87 ? 1.491 -15.188 7.730 1.00 82.94 87 GLN A C 1
ATOM 683 O O . GLN A 1 87 ? 1.049 -14.142 8.219 1.00 82.94 87 GLN A O 1
ATOM 688 N N . PRO A 1 88 ? 1.019 -16.403 8.063 1.00 75.50 88 PRO A N 1
ATOM 689 C CA . PRO A 1 88 ? 0.116 -16.601 9.186 1.00 75.50 88 PRO A CA 1
ATOM 690 C C . PRO A 1 88 ? 0.744 -16.082 10.483 1.00 75.50 88 PRO A C 1
ATOM 692 O O . PRO A 1 88 ? 1.942 -16.246 10.724 1.00 75.50 88 PRO A O 1
ATOM 695 N N . ILE A 1 89 ? -0.071 -15.455 11.329 1.00 71.56 89 ILE A N 1
ATOM 696 C CA . ILE A 1 89 ? 0.353 -15.064 12.672 1.00 71.56 89 ILE A CA 1
ATOM 697 C C . ILE A 1 89 ? 0.194 -16.305 13.557 1.00 71.56 89 ILE A C 1
ATOM 699 O O . ILE A 1 89 ? -0.883 -16.558 14.089 1.00 71.56 89 ILE A O 1
ATOM 703 N N . ASP A 1 90 ? 1.256 -17.100 13.685 1.00 66.25 90 ASP A N 1
ATOM 704 C CA . ASP A 1 90 ? 1.285 -18.261 14.579 1.00 66.25 90 ASP A CA 1
ATOM 705 C C . ASP A 1 90 ? 1.307 -17.789 16.045 1.00 66.25 90 ASP A C 1
ATOM 707 O O . ASP A 1 90 ? 2.368 -17.643 16.649 1.00 66.25 90 ASP A O 1
ATOM 711 N N . THR A 1 91 ? 0.142 -17.535 16.648 1.00 58.75 91 THR A N 1
ATOM 712 C CA . THR A 1 91 ? 0.069 -17.139 18.069 1.00 58.75 91 THR A CA 1
ATOM 713 C C . THR A 1 91 ? 0.283 -18.307 19.037 1.00 58.75 91 THR A C 1
ATOM 715 O O . THR A 1 91 ? 0.508 -18.067 20.217 1.00 58.75 91 THR A O 1
ATOM 718 N N . ASN A 1 92 ? 0.232 -19.560 18.561 1.00 56.69 92 ASN A N 1
ATOM 719 C CA . ASN A 1 92 ? 0.128 -20.752 19.418 1.00 56.69 92 ASN A CA 1
ATOM 720 C C . ASN A 1 92 ? 1.202 -21.839 19.195 1.00 56.69 92 ASN A C 1
ATOM 722 O O . ASN A 1 92 ? 1.068 -22.925 19.758 1.00 56.69 92 ASN A O 1
ATOM 726 N N . LYS A 1 93 ? 2.262 -21.608 18.403 1.00 57.38 93 LYS A N 1
ATOM 727 C CA . LYS A 1 93 ? 3.325 -22.618 18.216 1.00 57.38 93 LYS A CA 1
ATOM 728 C C . LYS A 1 93 ? 4.575 -22.316 19.058 1.00 57.38 93 LYS A C 1
ATOM 730 O O . LYS A 1 93 ? 5.099 -21.207 18.964 1.00 57.38 93 LYS A O 1
ATOM 735 N N . PRO A 1 94 ? 5.101 -23.288 19.834 1.00 54.34 94 PRO A N 1
ATOM 736 C CA . PRO A 1 94 ? 6.415 -23.160 20.454 1.00 54.34 94 PRO A CA 1
ATOM 737 C C . PRO A 1 94 ? 7.495 -23.055 19.370 1.00 54.34 94 PRO A C 1
ATOM 739 O O . PRO A 1 94 ? 7.438 -23.738 18.347 1.00 54.34 94 PRO A O 1
ATOM 742 N N . SER A 1 95 ?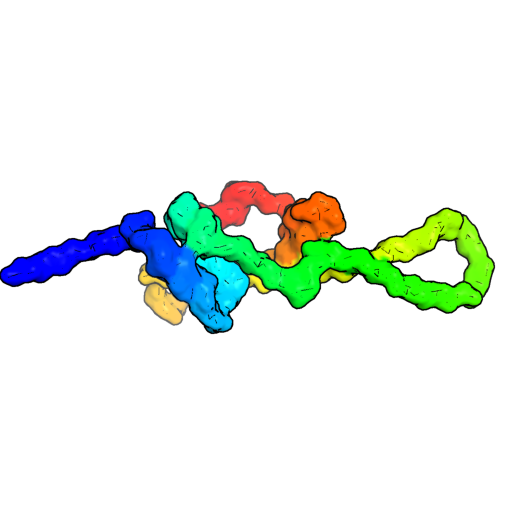 8.474 -22.186 19.613 1.00 55.78 95 SER A N 1
ATOM 743 C CA . SER A 1 95 ? 9.465 -21.629 18.677 1.00 55.78 95 SER A CA 1
ATOM 744 C C . SER A 1 95 ? 10.413 -22.620 17.979 1.00 55.78 95 SER A C 1
ATOM 746 O O . SER A 1 95 ? 11.418 -22.195 17.413 1.00 55.78 95 SER A O 1
ATOM 748 N N . SER A 1 96 ? 10.158 -23.927 18.033 1.00 58.12 96 SER A N 1
ATOM 749 C CA . SER A 1 96 ? 11.132 -24.971 17.703 1.00 58.12 96 SER A CA 1
ATOM 750 C C . SER A 1 96 ? 10.746 -25.921 16.566 1.00 58.12 96 SER A C 1
ATOM 752 O O . SER A 1 96 ? 11.523 -26.834 16.295 1.00 58.12 96 SER A O 1
ATOM 754 N N . SER A 1 97 ? 9.630 -25.743 15.843 1.00 54.56 97 SER A N 1
ATOM 755 C CA . SER A 1 97 ? 9.373 -26.613 14.682 1.00 54.56 97 SER A CA 1
ATOM 756 C C . SER A 1 97 ? 8.572 -26.000 13.533 1.00 54.56 97 SER A C 1
ATOM 758 O O . SER A 1 97 ? 7.500 -25.422 13.708 1.00 54.56 97 SER A O 1
ATOM 760 N N . SER A 1 98 ? 9.085 -26.300 12.338 1.00 53.31 98 SER A N 1
ATOM 761 C CA . SER A 1 98 ? 8.525 -26.177 10.990 1.00 53.31 98 SER A CA 1
ATOM 762 C C . SER A 1 98 ? 8.468 -24.770 10.390 1.00 53.31 98 SER A C 1
ATOM 764 O O . SER A 1 98 ? 7.746 -23.886 10.833 1.00 53.31 98 SER A O 1
ATOM 766 N N . SER A 1 99 ? 9.284 -24.603 9.349 1.00 58.62 99 SER A N 1
ATOM 767 C CA . SER A 1 99 ? 9.274 -23.583 8.303 1.00 58.62 99 SER A CA 1
ATOM 768 C C . SER A 1 99 ? 8.034 -22.684 8.301 1.00 58.62 99 SER A C 1
ATOM 770 O O . SER A 1 99 ? 6.940 -23.136 7.964 1.00 58.62 99 SER A O 1
ATOM 772 N N . ARG A 1 100 ? 8.217 -21.391 8.607 1.00 61.81 100 ARG A N 1
ATOM 773 C CA . ARG A 1 100 ? 7.203 -20.347 8.388 1.00 61.81 100 ARG A CA 1
ATOM 774 C C . ARG A 1 100 ? 6.955 -20.195 6.886 1.00 61.81 100 ARG A C 1
ATOM 776 O O . ARG A 1 100 ? 7.530 -19.318 6.240 1.00 61.81 100 ARG A O 1
ATOM 783 N N . SER A 1 101 ? 6.157 -21.100 6.323 1.00 71.38 101 SER A N 1
ATOM 784 C CA . SER A 1 101 ? 5.711 -21.015 4.938 1.00 71.38 101 SER A CA 1
ATOM 785 C C . SER A 1 101 ? 4.860 -19.756 4.789 1.00 71.38 101 SER A C 1
ATOM 787 O O . SER A 1 101 ? 3.970 -19.476 5.589 1.00 71.38 101 SER A O 1
ATOM 789 N N . GLY A 1 102 ? 5.234 -18.931 3.822 1.00 78.62 102 GLY A N 1
ATOM 790 C CA . GLY A 1 102 ? 4.587 -17.665 3.539 1.00 78.62 102 GLY A CA 1
ATOM 791 C C . GLY A 1 102 ? 4.465 -17.488 2.040 1.00 78.62 102 GLY A C 1
ATOM 792 O O . GLY A 1 102 ? 5.209 -18.091 1.265 1.00 78.62 102 GLY A O 1
ATOM 793 N N . TRP A 1 103 ? 3.525 -16.650 1.644 1.00 82.25 103 TRP A N 1
ATOM 794 C CA . TRP A 1 103 ? 3.262 -16.348 0.250 1.00 82.25 103 TRP A CA 1
ATOM 795 C C . TRP A 1 103 ? 4.002 -15.077 -0.123 1.00 82.25 103 TRP A C 1
ATOM 797 O O . TRP A 1 103 ? 3.768 -14.022 0.468 1.00 82.25 103 TRP A O 1
ATOM 807 N N . LEU A 1 104 ? 4.902 -15.178 -1.098 1.00 88.38 104 LEU A N 1
ATOM 808 C CA . LEU A 1 104 ? 5.532 -14.011 -1.693 1.00 88.38 104 LEU A CA 1
ATOM 809 C C . LEU A 1 104 ? 4.692 -13.579 -2.895 1.00 88.38 104 LEU A C 1
ATOM 811 O O . LEU A 1 104 ? 4.610 -14.299 -3.890 1.00 88.38 104 LEU A O 1
ATOM 815 N N . VAL A 1 105 ? 4.066 -12.412 -2.798 1.00 89.69 105 VAL A N 1
ATOM 816 C CA . VAL A 1 105 ? 3.173 -11.875 -3.830 1.00 89.69 105 VAL A CA 1
ATOM 817 C C . VAL A 1 105 ? 3.634 -10.492 -4.247 1.00 89.69 105 VAL A C 1
ATOM 819 O O . VAL A 1 105 ? 4.031 -9.681 -3.416 1.00 89.69 105 VAL A O 1
ATOM 822 N N . LYS A 1 106 ? 3.579 -10.203 -5.543 1.00 91.06 106 LYS A N 1
ATOM 823 C CA . LYS A 1 106 ? 3.853 -8.873 -6.083 1.00 91.06 106 LYS A CA 1
ATOM 824 C C . LYS A 1 106 ? 2.538 -8.224 -6.484 1.00 91.06 106 LYS A C 1
ATOM 826 O O . LYS A 1 106 ? 1.846 -8.738 -7.351 1.00 91.06 106 LYS A O 1
ATOM 831 N N . VAL A 1 107 ? 2.200 -7.094 -5.882 1.00 89.31 107 VAL A N 1
ATOM 832 C CA . VAL A 1 107 ? 1.006 -6.313 -6.226 1.00 89.31 107 VAL A CA 1
ATOM 833 C C . VAL A 1 107 ? 1.438 -5.102 -7.041 1.00 89.31 107 VAL A C 1
ATOM 835 O O . VAL A 1 107 ? 2.422 -4.452 -6.697 1.00 89.31 107 VAL A O 1
ATOM 838 N N . MET A 1 108 ? 0.728 -4.801 -8.124 1.00 87.88 108 MET A N 1
ATOM 839 C CA . MET A 1 108 ? 0.949 -3.598 -8.934 1.00 87.88 108 MET A CA 1
ATOM 840 C C . MET A 1 108 ? -0.380 -2.958 -9.336 1.00 87.88 108 MET A C 1
ATOM 842 O O . MET A 1 108 ? -1.365 -3.678 -9.515 1.00 87.88 108 MET A O 1
ATOM 846 N N . GLN A 1 109 ? -0.392 -1.641 -9.550 1.00 83.38 109 GLN A N 1
ATOM 847 C CA . GLN A 1 109 ? -1.529 -0.932 -10.141 1.00 83.38 109 GLN A CA 1
ATOM 848 C C . GLN A 1 109 ? -1.271 -0.629 -11.621 1.00 83.38 109 GLN A C 1
ATOM 850 O O . GLN A 1 109 ? -0.267 -0.027 -11.978 1.00 83.38 109 GLN A O 1
ATOM 855 N N . THR A 1 110 ? -2.145 -1.068 -12.518 1.00 79.75 110 THR A N 1
ATOM 856 C CA . THR A 1 110 ? -1.995 -0.846 -13.963 1.00 79.75 110 THR A CA 1
ATOM 857 C C . THR A 1 110 ? -2.443 0.546 -14.402 1.00 79.75 110 THR A C 1
ATOM 859 O O . THR A 1 110 ? -3.113 1.258 -13.658 1.00 79.75 110 THR A O 1
ATOM 862 N N . ALA A 1 111 ? -2.092 0.922 -15.641 1.00 76.56 111 ALA A N 1
ATOM 863 C CA . ALA A 1 111 ? -2.481 2.180 -16.294 1.00 76.56 111 ALA A CA 1
ATOM 864 C C . ALA A 1 111 ? -3.997 2.469 -16.236 1.00 76.56 111 ALA A C 1
ATOM 866 O O . ALA A 1 111 ? -4.401 3.618 -16.108 1.00 76.56 111 ALA A O 1
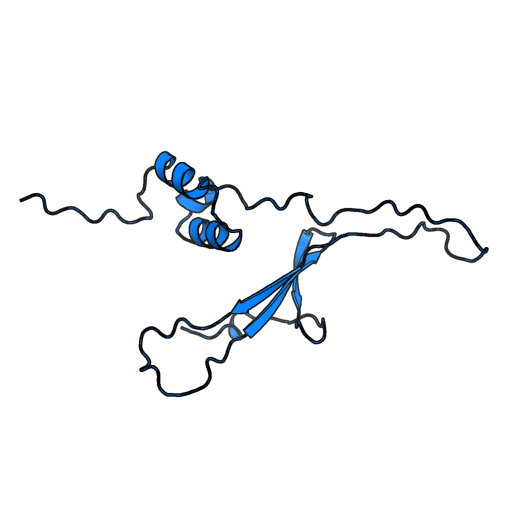ATOM 867 N N . ASP A 1 112 ? -4.830 1.426 -16.281 1.00 78.56 112 ASP A N 1
ATOM 868 C CA . ASP A 1 112 ? -6.293 1.496 -16.170 1.00 78.56 112 ASP A CA 1
ATOM 869 C C . ASP A 1 112 ? -6.804 1.535 -14.714 1.00 78.56 112 ASP A C 1
ATOM 871 O O . ASP A 1 112 ? -8.002 1.408 -14.467 1.00 78.56 112 ASP A O 1
ATOM 875 N N . GLY A 1 113 ? -5.910 1.690 -13.735 1.00 74.56 113 GLY A N 1
ATOM 876 C CA . GLY A 1 113 ? -6.230 1.805 -12.312 1.00 74.56 113 GLY A CA 1
ATOM 877 C C . GLY A 1 113 ? -6.518 0.480 -11.604 1.00 74.56 113 GLY A C 1
ATOM 878 O O . GLY A 1 113 ? -6.764 0.489 -10.395 1.00 74.56 113 GLY A O 1
ATOM 879 N N . LYS A 1 114 ? -6.470 -0.660 -12.306 1.00 80.25 114 LYS A N 1
ATOM 880 C CA . LY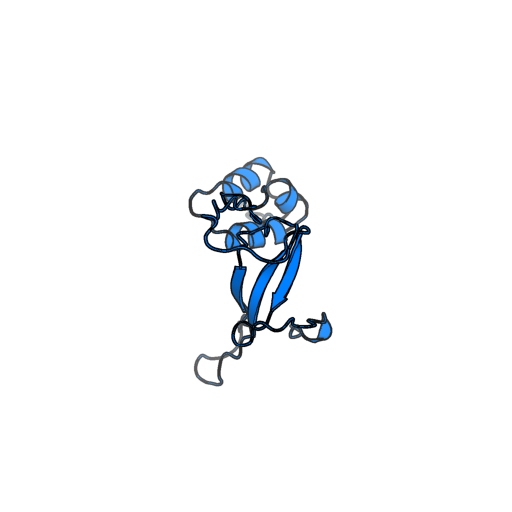S A 1 114 ? -6.737 -1.978 -11.713 1.00 80.25 114 LYS A CA 1
ATOM 881 C C . LYS A 1 114 ? -5.535 -2.500 -10.931 1.00 80.25 114 LYS A C 1
ATOM 883 O O . LYS A 1 114 ? -4.386 -2.301 -11.309 1.00 80.25 114 LYS A O 1
ATOM 888 N N . LEU A 1 115 ? -5.798 -3.210 -9.838 1.00 83.06 115 LEU A N 1
ATOM 889 C CA . LEU A 1 115 ? -4.760 -3.929 -9.102 1.00 83.06 115 LEU A CA 1
ATOM 890 C C . LEU A 1 115 ? -4.569 -5.320 -9.705 1.00 83.06 115 LEU A C 1
ATOM 892 O O . LEU A 1 115 ? -5.542 -6.019 -9.984 1.00 83.06 115 LEU A O 1
ATOM 896 N N . ARG A 1 116 ? -3.313 -5.731 -9.882 1.00 87.12 116 ARG A N 1
ATOM 897 C CA . ARG A 1 116 ? -2.942 -7.086 -10.305 1.00 87.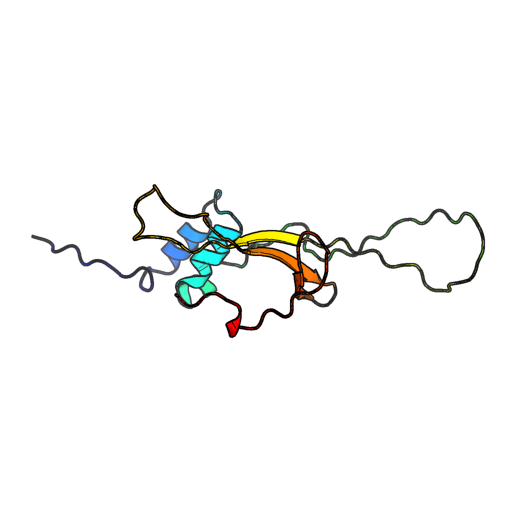12 116 ARG A CA 1
ATOM 898 C C . ARG A 1 116 ? -2.002 -7.717 -9.296 1.00 87.12 116 ARG A C 1
ATOM 900 O O . ARG A 1 116 ? -1.070 -7.064 -8.825 1.00 87.12 116 ARG A O 1
ATOM 907 N N . VAL A 1 117 ? -2.227 -8.999 -9.024 1.00 89.75 117 VAL A N 1
ATOM 908 C CA . VAL A 1 117 ? -1.337 -9.837 -8.220 1.00 89.75 117 VAL A CA 1
ATOM 909 C C . VAL A 1 117 ? -0.516 -10.710 -9.159 1.00 89.75 117 VAL A C 1
ATOM 911 O O . VAL A 1 117 ? -1.051 -11.366 -10.052 1.00 89.75 117 VAL A O 1
ATOM 914 N N . LEU A 1 118 ? 0.798 -10.682 -8.985 1.00 90.75 118 LEU A N 1
ATOM 915 C CA . LEU A 1 118 ? 1.767 -11.391 -9.801 1.00 90.75 118 LEU A CA 1
ATOM 916 C C . LEU A 1 118 ? 2.662 -12.264 -8.925 1.00 90.75 118 LEU A C 1
ATOM 918 O O . LEU A 1 118 ? 2.985 -11.919 -7.785 1.00 90.75 118 LEU A O 1
ATOM 922 N N . ASN A 1 119 ? 3.167 -13.339 -9.519 1.00 88.75 119 ASN A N 1
ATOM 923 C CA . ASN A 1 119 ? 4.296 -14.061 -8.963 1.00 88.75 119 ASN A CA 1
ATOM 924 C C . ASN A 1 119 ? 5.555 -13.171 -9.043 1.00 88.75 119 ASN A C 1
ATOM 926 O O . ASN A 1 119 ? 5.915 -12.729 -10.138 1.00 88.75 119 ASN A O 1
ATOM 930 N N . PRO A 1 120 ? 6.252 -12.913 -7.927 1.00 89.31 120 PRO A N 1
ATOM 931 C CA . PRO A 1 120 ? 7.410 -12.021 -7.890 1.00 89.31 120 PRO A CA 1
ATOM 932 C C . PRO A 1 120 ? 8.628 -12.554 -8.657 1.00 89.31 120 PRO A C 1
ATOM 934 O O . PRO A 1 120 ? 9.472 -11.754 -9.043 1.00 89.31 120 PRO A O 1
ATOM 937 N N . LEU A 1 121 ? 8.729 -13.869 -8.879 1.00 87.94 121 LEU A N 1
ATOM 938 C CA . LEU A 1 121 ? 9.877 -14.503 -9.536 1.00 87.94 121 LEU A CA 1
ATOM 939 C C . LEU A 1 121 ? 9.688 -14.624 -11.050 1.00 87.94 121 LEU A C 1
ATOM 941 O O . LEU A 1 121 ? 10.633 -14.424 -11.805 1.00 87.94 121 LEU A O 1
ATOM 945 N N . CYS A 1 122 ? 8.477 -14.958 -11.506 1.00 87.44 122 CYS A N 1
ATOM 946 C CA . CYS A 1 122 ? 8.203 -15.183 -12.931 1.00 87.44 122 CYS A CA 1
ATOM 947 C C . CYS A 1 122 ? 7.322 -14.111 -13.584 1.00 87.44 122 CYS A C 1
ATOM 949 O O . CYS A 1 122 ? 7.046 -14.207 -14.777 1.00 87.44 122 CYS A O 1
ATOM 951 N N . HIS A 1 123 ? 6.865 -13.110 -12.824 1.00 82.38 123 HIS A N 1
ATOM 952 C CA . HIS A 1 123 ? 6.017 -12.004 -13.288 1.00 82.38 123 HIS A CA 1
ATOM 953 C C . HIS A 1 123 ? 4.683 -12.424 -13.931 1.00 82.38 123 HIS A C 1
ATOM 955 O O . HIS A 1 123 ? 4.011 -11.605 -14.559 1.00 82.38 123 HIS A O 1
ATOM 961 N N . LYS A 1 124 ? 4.266 -13.683 -13.757 1.00 86.12 124 LYS A N 1
ATOM 962 C CA . LYS A 1 124 ? 2.973 -14.175 -14.241 1.00 86.12 124 LYS A CA 1
ATOM 963 C C . LYS A 1 124 ? 1.847 -13.720 -13.326 1.00 86.12 124 LYS A C 1
ATOM 965 O O . LYS A 1 124 ? 2.026 -13.681 -12.108 1.00 86.12 124 LYS A O 1
ATOM 970 N N . ALA A 1 125 ? 0.697 -13.411 -13.921 1.00 85.06 125 ALA A N 1
ATOM 971 C CA . ALA A 1 125 ? -0.523 -13.159 -13.171 1.00 85.06 125 ALA A CA 1
ATOM 972 C C . ALA A 1 125 ? -0.866 -14.379 -12.315 1.00 85.06 125 ALA A C 1
ATOM 974 O O . ALA A 1 125 ? -0.801 -15.514 -12.789 1.00 85.06 125 ALA A O 1
ATOM 975 N N . MET A 1 126 ? -1.181 -14.121 -11.053 1.00 79.56 126 MET A N 1
ATOM 976 C CA . MET A 1 126 ? -1.751 -15.115 -10.163 1.00 79.56 126 MET A CA 1
ATOM 977 C C . MET A 1 126 ? -3.264 -14.965 -10.251 1.00 79.56 126 MET A C 1
ATOM 979 O O . MET A 1 126 ? -3.788 -13.880 -9.993 1.00 79.56 126 MET A O 1
ATOM 983 N N . ASP A 1 127 ? -3.946 -16.036 -10.639 1.00 71.81 127 ASP A N 1
ATOM 984 C CA . ASP A 1 127 ? -5.375 -16.149 -10.384 1.00 71.81 127 ASP A CA 1
ATOM 985 C C . ASP A 1 127 ? -5.506 -16.497 -8.902 1.00 71.81 127 ASP A C 1
ATOM 987 O O . ASP A 1 127 ? -5.230 -17.624 -8.502 1.00 71.81 127 ASP A O 1
ATOM 991 N N . VAL A 1 128 ? -5.717 -15.479 -8.067 1.00 65.69 128 VAL A N 1
ATOM 992 C CA . VAL A 1 128 ? -5.851 -15.662 -6.620 1.00 65.69 128 VAL A CA 1
ATOM 993 C C . VAL A 1 128 ? -7.336 -15.737 -6.329 1.00 65.69 128 VAL A C 1
ATOM 995 O O . VAL A 1 128 ? -8.011 -14.704 -6.292 1.00 65.69 128 VAL A O 1
ATOM 998 N N . THR A 1 129 ? -7.849 -16.947 -6.136 1.00 59.97 129 THR A N 1
ATOM 999 C CA . THR A 1 129 ? -9.213 -17.121 -5.644 1.00 59.97 129 THR A CA 1
ATOM 1000 C C . THR A 1 129 ? -9.230 -16.946 -4.121 1.00 59.97 129 THR A C 1
ATOM 1002 O O . THR A 1 129 ? -8.217 -17.184 -3.458 1.00 59.97 129 THR A O 1
ATOM 1005 N N . PRO A 1 130 ? -10.351 -16.509 -3.515 1.00 57.91 130 PRO A N 1
ATOM 1006 C CA . PRO A 1 130 ? -10.464 -16.417 -2.057 1.00 57.91 130 PRO A CA 1
ATOM 1007 C C . PRO A 1 130 ? -10.171 -17.746 -1.341 1.00 57.91 130 PRO A C 1
ATOM 1009 O O . PRO A 1 130 ? -9.724 -17.730 -0.199 1.00 57.91 130 PRO A O 1
ATOM 1012 N N . GLU A 1 131 ? -10.386 -18.868 -2.035 1.00 60.22 131 GLU A N 1
ATOM 1013 C CA . GLU A 1 131 ? -10.110 -20.240 -1.595 1.00 60.22 131 GLU A CA 1
ATOM 1014 C C . GLU A 1 131 ? -8.601 -20.506 -1.402 1.00 60.22 131 GLU A C 1
ATOM 1016 O O . GLU A 1 131 ? -8.211 -21.311 -0.557 1.00 60.22 131 GLU A O 1
ATOM 1021 N N . ASP A 1 132 ? -7.749 -19.829 -2.184 1.00 62.91 132 ASP A N 1
ATOM 1022 C CA . ASP A 1 132 ? -6.286 -19.987 -2.161 1.00 62.91 132 ASP A CA 1
ATOM 1023 C C . ASP A 1 132 ? -5.635 -19.253 -0.979 1.00 62.91 132 ASP A C 1
ATOM 1025 O O . ASP A 1 132 ? -4.457 -19.456 -0.665 1.00 62.91 132 ASP A O 1
ATOM 1029 N N . VAL A 1 133 ? -6.390 -18.374 -0.314 1.00 57.72 133 VAL A N 1
ATOM 1030 C CA . VAL A 1 133 ? -5.938 -17.671 0.884 1.00 57.72 133 VAL A CA 1
ATOM 1031 C C . VAL A 1 133 ? -6.109 -18.625 2.069 1.00 57.72 133 VAL A C 1
ATOM 1033 O O . VAL A 1 133 ? -7.222 -19.092 2.304 1.00 57.72 133 VAL A O 1
ATOM 1036 N N . PRO A 1 134 ? -5.046 -18.945 2.834 1.00 52.97 134 PRO A N 1
ATOM 1037 C CA . PRO A 1 134 ? -5.140 -19.938 3.895 1.00 52.97 134 PRO A CA 1
ATOM 1038 C C . PRO A 1 134 ? -6.234 -19.560 4.896 1.00 52.97 134 PRO A C 1
ATOM 1040 O O . PRO A 1 134 ? -6.214 -18.473 5.480 1.00 52.97 134 PRO A O 1
ATOM 1043 N N . ASN A 1 135 ? -7.181 -20.483 5.079 1.00 51.69 135 ASN A N 1
ATOM 1044 C CA . ASN A 1 135 ? -8.190 -20.384 6.121 1.00 51.69 135 ASN A CA 1
ATOM 1045 C C . ASN A 1 135 ? -7.506 -20.330 7.493 1.00 51.69 135 ASN A C 1
ATOM 1047 O O . ASN A 1 135 ? -6.527 -21.034 7.747 1.00 51.69 135 ASN A O 1
ATOM 1051 N N . LYS A 1 136 ? -8.032 -19.434 8.328 1.00 45.12 136 LYS A N 1
ATOM 1052 C CA . LYS A 1 136 ? -7.578 -19.142 9.687 1.00 45.12 136 LYS A CA 1
ATOM 1053 C C . LYS A 1 136 ? -7.584 -20.373 10.592 1.00 45.12 136 LYS A C 1
ATOM 1055 O O . LYS A 1 136 ? -8.567 -21.142 10.521 1.00 45.12 136 LYS A O 1
#

Foldseek 3Di:
DPPPPPDPPVPDPLVVLLVVLPPPPADLVNLVVQLVRDVSSVVSHDHDADPPHPQDWDDDPDPDDDDDDDPDDDIDTDWDKDWDWAFDPCPDDDPPDDDRDTDTWIWIQDPVRDIFIADPPPRHTDPDDPVNPDDD

Organism: Solanum chacoense (NCBI:txid4108)

pLDDT: mean 77.57, std 13.92, range [41.97, 94.94]

Secondary structure (DSSP, 8-state):
--------GGG--HHHHHHHHT-TT--HHHHHHHTTS-HHHHHHSPPP--SS-SSEEE-------S--S--SPPPEEE--EEEEEE----SS--TTSS----EEEEEEE-TTS-EEEE-TTT-PBP---GGGSPP-

Radius of gyration: 22.08 Å; chains: 1; bounding box: 34×40×82 Å